Protein AF-A0A5C7JZ76-F1 (afdb_monomer_lite)

Radius of gyration: 12.63 Å; chains: 1; bounding box: 36×24×31 Å

Sequence (87 aa):
MTNAQITIGGKEVEIVYATAMTSGYGHKKVTVELMYDGNRKSFYATTNCMPAYDAANDLEGQEKYVAFYDLIDSKIEDEVAEWLEAL

pLDDT: mean 90.81, std 7.42, range [46.88, 96.62]

Structure (mmCIF, N/CA/C/O backbone):
data_AF-A0A5C7JZ76-F1
#
_entry.id   AF-A0A5C7JZ76-F1
#
loop_
_atom_site.group_PDB
_atom_site.id
_atom_site.type_symbol
_atom_site.label_atom_id
_atom_site.label_alt_id
_atom_site.label_comp_id
_atom_site.label_asym_id
_atom_site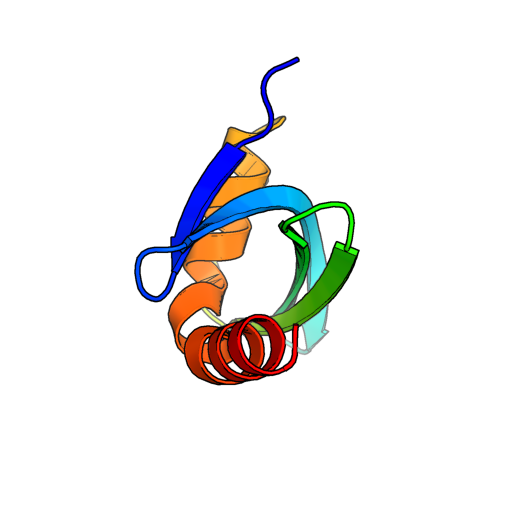.label_entity_id
_atom_site.label_seq_id
_atom_site.pdbx_PDB_ins_code
_atom_site.Cartn_x
_atom_site.Cartn_y
_atom_site.Cartn_z
_atom_site.occupancy
_atom_site.B_iso_or_equiv
_atom_site.auth_seq_id
_atom_site.auth_comp_id
_atom_site.auth_asym_id
_atom_site.auth_atom_id
_atom_site.pdbx_PDB_model_num
ATOM 1 N N . MET A 1 1 ? -12.486 14.547 -7.332 1.00 46.88 1 MET A N 1
ATOM 2 C CA . MET A 1 1 ? -11.354 13.625 -7.550 1.00 46.88 1 MET A CA 1
ATOM 3 C C . MET A 1 1 ? -11.722 12.362 -6.802 1.00 46.88 1 MET A C 1
ATOM 5 O O . MET A 1 1 ? -11.919 12.453 -5.601 1.00 46.88 1 MET A O 1
ATOM 9 N N . THR A 1 2 ? -12.000 11.272 -7.513 1.00 55.91 2 THR A N 1
ATOM 10 C CA . THR A 1 2 ? -12.572 10.038 -6.945 1.00 55.91 2 THR A CA 1
ATOM 11 C C . THR A 1 2 ? -11.425 9.109 -6.612 1.00 55.91 2 THR A C 1
ATOM 13 O O . THR A 1 2 ? -10.824 8.615 -7.547 1.00 55.91 2 THR A O 1
ATOM 16 N N . ASN A 1 3 ? -11.032 8.955 -5.352 1.00 73.44 3 ASN A N 1
ATOM 17 C CA . ASN A 1 3 ? -9.884 8.120 -4.978 1.00 73.44 3 ASN A CA 1
ATOM 18 C C . ASN A 1 3 ? -10.080 6.656 -5.417 1.00 73.44 3 ASN A C 1
ATOM 20 O O . ASN A 1 3 ? -11.208 6.218 -5.645 1.00 73.44 3 ASN A O 1
ATOM 24 N N . ALA A 1 4 ? -8.982 5.912 -5.583 1.00 83.50 4 ALA A N 1
ATOM 25 C CA . ALA A 1 4 ? -9.067 4.521 -6.017 1.00 83.50 4 ALA A CA 1
ATOM 26 C C . ALA A 1 4 ? -9.640 3.655 -4.887 1.00 83.50 4 ALA A C 1
ATOM 28 O O . ALA A 1 4 ? -9.172 3.745 -3.756 1.00 83.50 4 ALA A O 1
ATOM 29 N N . GLN A 1 5 ? -10.642 2.830 -5.184 1.00 87.38 5 GLN A N 1
ATOM 30 C CA . GLN A 1 5 ? -11.306 1.965 -4.208 1.00 87.38 5 GLN A CA 1
ATOM 31 C C . GLN A 1 5 ? -10.966 0.500 -4.479 1.00 87.38 5 GLN A C 1
ATOM 33 O O . GLN A 1 5 ? -10.929 0.066 -5.629 1.00 87.38 5 GLN A O 1
ATOM 38 N N . ILE A 1 6 ? -10.734 -0.252 -3.411 1.00 88.62 6 ILE A N 1
ATOM 39 C CA . ILE A 1 6 ? -10.459 -1.689 -3.418 1.00 88.62 6 ILE A CA 1
ATOM 40 C C . ILE A 1 6 ? -11.365 -2.385 -2.402 1.00 88.62 6 ILE A C 1
ATOM 42 O O . ILE A 1 6 ? -11.857 -1.763 -1.461 1.00 88.62 6 ILE A O 1
ATOM 46 N N . THR A 1 7 ? -11.596 -3.684 -2.578 1.00 88.75 7 THR A N 1
ATOM 47 C CA . THR A 1 7 ? -12.405 -4.482 -1.650 1.00 88.75 7 THR A CA 1
ATOM 48 C C . THR A 1 7 ? -11.515 -5.458 -0.896 1.00 88.75 7 THR A C 1
ATOM 50 O O . THR A 1 7 ? -10.899 -6.320 -1.513 1.00 88.75 7 THR A O 1
ATOM 53 N N . ILE A 1 8 ? -11.483 -5.356 0.434 1.00 84.56 8 ILE A N 1
ATOM 54 C CA . ILE A 1 8 ? -10.718 -6.255 1.312 1.00 84.56 8 ILE A CA 1
ATOM 55 C C . ILE A 1 8 ? -11.680 -6.837 2.342 1.00 84.56 8 ILE A C 1
ATOM 57 O O . ILE A 1 8 ? -12.355 -6.092 3.049 1.00 84.56 8 ILE A O 1
ATOM 61 N N . GLY A 1 9 ? -11.804 -8.166 2.404 1.00 81.12 9 GLY A N 1
ATOM 62 C CA . GLY A 1 9 ? -12.714 -8.826 3.352 1.00 81.12 9 GLY A CA 1
ATOM 63 C C . GLY A 1 9 ? -14.181 -8.374 3.236 1.00 81.12 9 GLY A C 1
ATOM 64 O O . GLY A 1 9 ? -14.901 -8.348 4.230 1.00 81.12 9 GLY A O 1
ATOM 65 N N . GLY A 1 10 ? -14.618 -7.954 2.041 1.00 83.69 10 GLY A N 1
ATOM 66 C CA . GLY A 1 10 ? -15.963 -7.411 1.798 1.00 83.69 10 GLY A CA 1
ATOM 67 C C . GLY A 1 10 ? -16.171 -5.952 2.230 1.00 83.69 10 GLY A C 1
ATOM 68 O O . GLY A 1 10 ? -17.290 -5.456 2.127 1.00 83.69 10 GLY A O 1
ATOM 69 N N . LYS A 1 11 ? -15.122 -5.261 2.691 1.00 88.75 11 LYS A N 1
ATOM 70 C CA . LYS A 1 11 ? -15.132 -3.834 3.043 1.00 88.75 11 LYS A CA 1
ATOM 71 C C . LYS A 1 11 ? -14.528 -3.005 1.908 1.00 88.75 11 LYS A C 1
ATOM 73 O O . LYS A 1 11 ? -13.493 -3.376 1.354 1.00 88.75 11 LYS A O 1
ATOM 78 N N . GLU A 1 12 ? -15.168 -1.889 1.570 1.00 91.38 12 GLU A N 1
ATOM 79 C CA . GLU A 1 12 ? -14.660 -0.933 0.580 1.00 91.38 12 GLU A CA 1
ATOM 80 C C . GLU A 1 12 ? -13.634 -0.007 1.233 1.00 91.38 12 GLU A C 1
ATOM 82 O O . GLU A 1 12 ? -13.959 0.757 2.140 1.00 91.38 12 GLU A O 1
ATOM 87 N N . VAL A 1 13 ? -12.388 -0.089 0.775 1.00 92.62 13 VAL A N 1
ATOM 88 C CA . VAL A 1 13 ? -11.250 0.665 1.302 1.00 92.62 13 VAL A CA 1
ATOM 89 C C . VAL A 1 13 ? -10.699 1.562 0.206 1.00 92.62 13 VAL A C 1
ATOM 91 O O . VAL A 1 13 ? -10.618 1.178 -0.958 1.00 92.62 13 VAL A O 1
ATOM 94 N N . GLU A 1 14 ? -10.304 2.771 0.575 1.00 93.94 14 GLU A N 1
ATOM 95 C CA . GLU A 1 14 ? -9.823 3.776 -0.360 1.00 93.94 14 GLU A CA 1
ATOM 96 C C . GLU A 1 14 ? -8.294 3.890 -0.324 1.00 93.94 14 GLU A C 1
ATOM 98 O O . GLU A 1 14 ? -7.706 4.129 0.730 1.00 93.94 14 GLU A O 1
ATOM 103 N N . ILE A 1 15 ? -7.639 3.767 -1.479 1.00 94.56 15 ILE A N 1
ATOM 104 C CA . ILE A 1 15 ? -6.219 4.075 -1.653 1.00 94.56 15 ILE A CA 1
ATOM 105 C C . ILE A 1 15 ? -6.090 5.577 -1.890 1.00 94.56 15 ILE A C 1
ATOM 107 O O . ILE A 1 15 ? -6.364 6.103 -2.973 1.00 94.56 15 ILE A O 1
ATOM 111 N N . VAL A 1 16 ? -5.635 6.274 -0.858 1.00 94.25 16 VAL A N 1
ATOM 112 C CA . VAL A 1 16 ? -5.480 7.733 -0.881 1.00 94.25 16 VAL A CA 1
ATOM 113 C C . VAL A 1 16 ? -4.090 8.163 -1.329 1.00 94.25 16 VAL A C 1
ATOM 115 O O . VAL A 1 16 ? -3.910 9.289 -1.788 1.00 94.25 16 VAL A O 1
ATOM 118 N N . TYR A 1 17 ? -3.098 7.283 -1.191 1.00 93.38 17 TYR A N 1
ATOM 119 C CA . TYR A 1 17 ? -1.731 7.541 -1.626 1.00 93.38 17 TYR A CA 1
ATOM 120 C C . TYR A 1 17 ?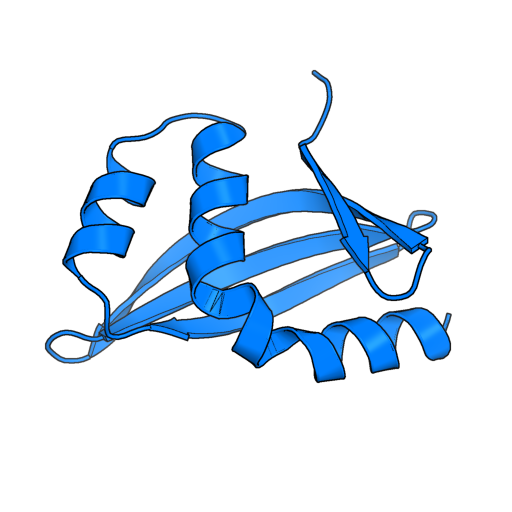 -0.945 6.239 -1.772 1.00 93.38 17 TYR A C 1
ATOM 122 O O . TYR A 1 17 ? -1.123 5.312 -0.984 1.00 93.38 17 TYR A O 1
ATOM 130 N N . ALA A 1 18 ? -0.016 6.191 -2.724 1.00 94.44 18 ALA A N 1
ATOM 131 C CA . ALA A 1 18 ? 1.018 5.168 -2.750 1.00 94.44 18 ALA A CA 1
ATOM 132 C C . ALA A 1 18 ? 2.330 5.712 -3.312 1.00 94.44 18 ALA A C 1
ATOM 134 O O . ALA A 1 18 ? 2.355 6.578 -4.190 1.00 94.44 18 ALA A O 1
ATOM 135 N N . THR A 1 19 ? 3.436 5.170 -2.819 1.00 94.44 19 THR A N 1
ATOM 136 C CA . THR A 1 19 ? 4.783 5.516 -3.266 1.00 94.44 19 THR A CA 1
ATOM 137 C C . THR A 1 19 ? 5.716 4.331 -3.128 1.00 94.44 19 THR A C 1
ATOM 139 O O . THR A 1 19 ? 5.468 3.409 -2.354 1.00 94.44 19 THR A O 1
ATOM 142 N N . ALA A 1 20 ? 6.831 4.371 -3.842 1.00 93.25 20 ALA A N 1
ATOM 143 C CA . ALA A 1 20 ? 7.851 3.349 -3.758 1.00 93.25 20 ALA A CA 1
ATOM 144 C C . ALA A 1 20 ? 9.243 3.978 -3.697 1.00 93.25 20 ALA A C 1
ATOM 146 O O . ALA A 1 20 ? 9.602 4.837 -4.502 1.00 93.25 20 ALA A O 1
ATOM 147 N N . MET A 1 21 ? 10.044 3.524 -2.737 1.00 91.50 21 MET A N 1
ATOM 148 C CA . MET A 1 21 ? 11.410 3.979 -2.502 1.00 91.50 21 MET A CA 1
ATOM 149 C C . MET A 1 21 ? 12.391 2.818 -2.653 1.00 91.50 21 MET A C 1
ATOM 151 O O . MET A 1 21 ? 12.071 1.662 -2.384 1.00 91.50 21 MET A O 1
ATOM 155 N N . THR A 1 22 ? 13.620 3.109 -3.071 1.00 89.25 22 THR A N 1
ATOM 156 C CA . THR A 1 22 ? 14.682 2.095 -3.118 1.00 89.25 22 THR A CA 1
ATOM 157 C C . THR A 1 22 ? 15.034 1.634 -1.702 1.00 89.25 22 THR A C 1
ATOM 159 O O . THR A 1 22 ? 15.317 2.461 -0.842 1.00 89.25 22 THR A O 1
ATOM 162 N N . SER A 1 23 ? 15.027 0.317 -1.468 1.00 86.25 23 SER A N 1
ATOM 163 C CA . SER A 1 23 ? 15.289 -0.295 -0.153 1.00 86.25 23 SER A CA 1
ATOM 164 C C . SER A 1 23 ? 16.467 -1.281 -0.161 1.00 86.25 23 SER A C 1
ATOM 166 O O . SER A 1 23 ? 16.749 -1.905 0.858 1.00 86.25 23 SER A O 1
ATOM 168 N N . GLY A 1 24 ? 17.142 -1.443 -1.301 1.00 78.44 24 GLY A N 1
ATOM 169 C CA . GLY A 1 24 ? 18.276 -2.349 -1.491 1.00 78.44 24 GLY A CA 1
ATOM 170 C C . GLY A 1 24 ? 18.534 -2.616 -2.975 1.00 78.44 24 GLY A C 1
ATOM 171 O O . GLY A 1 24 ? 17.781 -2.151 -3.833 1.00 78.44 24 GLY A O 1
ATOM 172 N N . TYR A 1 25 ? 19.594 -3.363 -3.294 1.00 80.81 25 TYR A N 1
ATOM 173 C CA . TYR A 1 25 ? 19.934 -3.699 -4.680 1.00 80.81 25 TYR A CA 1
ATOM 174 C C . TYR A 1 25 ? 18.833 -4.575 -5.299 1.00 80.81 25 TYR A C 1
ATOM 176 O O . TYR A 1 25 ? 18.649 -5.713 -4.886 1.00 80.81 25 TYR A O 1
ATOM 184 N N . GLY A 1 26 ? 18.061 -4.028 -6.243 1.00 81.56 26 GLY A N 1
ATOM 185 C CA . GLY A 1 26 ? 16.916 -4.723 -6.849 1.00 81.56 26 GLY A CA 1
ATOM 186 C C . GLY A 1 26 ? 15.661 -4.814 -5.967 1.00 81.56 26 GLY A C 1
ATOM 187 O O . GLY A 1 26 ? 14.728 -5.526 -6.323 1.00 81.56 26 GLY A O 1
ATOM 188 N N . HIS A 1 27 ? 15.612 -4.095 -4.839 1.00 88.88 27 HIS A N 1
ATOM 189 C CA . HIS A 1 27 ? 14.461 -4.091 -3.933 1.00 88.88 27 HIS A CA 1
ATOM 190 C C . HIS A 1 27 ? 13.855 -2.694 -3.790 1.00 88.88 27 HIS A C 1
ATOM 192 O O . HIS A 1 27 ? 14.550 -1.700 -3.548 1.00 88.88 27 HIS A O 1
ATOM 198 N N . LYS A 1 28 ? 12.527 -2.630 -3.874 1.00 92.25 28 LYS A N 1
ATOM 199 C CA . LYS A 1 28 ? 11.728 -1.419 -3.688 1.00 92.25 28 LYS A CA 1
ATOM 200 C C . LYS A 1 28 ? 10.815 -1.614 -2.488 1.00 92.25 28 LYS A C 1
ATOM 202 O O . LYS A 1 28 ? 10.102 -2.607 -2.413 1.00 92.25 28 LYS A O 1
ATOM 207 N N . LYS A 1 29 ? 10.850 -0.687 -1.538 1.00 95.06 29 LYS A N 1
ATOM 208 C CA . LYS A 1 29 ? 9.845 -0.592 -0.482 1.00 95.06 29 LYS A CA 1
ATOM 209 C C . LYS A 1 29 ? 8.677 0.201 -1.039 1.00 95.06 29 LYS A C 1
ATOM 211 O O . LYS A 1 29 ? 8.854 1.372 -1.362 1.00 95.06 29 LYS A O 1
ATOM 216 N N . VAL A 1 30 ? 7.524 -0.436 -1.149 1.00 95.88 30 VAL A N 1
ATOM 217 C CA . VAL A 1 30 ? 6.276 0.217 -1.523 1.00 95.88 30 VAL A CA 1
ATOM 218 C C . VAL A 1 30 ? 5.516 0.530 -0.245 1.00 95.88 30 VAL A C 1
ATOM 220 O O . VAL A 1 30 ? 5.409 -0.321 0.637 1.00 95.88 30 VAL A O 1
ATOM 223 N N . THR A 1 31 ? 5.033 1.759 -0.141 1.00 96.62 31 THR A N 1
ATOM 224 C CA . THR A 1 31 ? 4.192 2.242 0.947 1.00 96.62 31 THR A CA 1
ATOM 225 C C . THR A 1 31 ? 2.865 2.668 0.346 1.00 96.62 31 THR A C 1
ATOM 227 O O . THR A 1 31 ? 2.844 3.484 -0.576 1.00 96.62 31 THR A O 1
ATOM 230 N N . VAL A 1 32 ? 1.772 2.142 0.881 1.00 95.62 32 VAL A N 1
ATOM 231 C CA . VAL A 1 32 ? 0.404 2.507 0.510 1.00 95.62 32 VAL A CA 1
ATOM 232 C C . VAL A 1 32 ? -0.301 3.072 1.726 1.00 95.62 32 VAL A C 1
ATOM 234 O O . VAL A 1 32 ? -0.074 2.639 2.853 1.00 95.62 32 VAL A O 1
ATOM 237 N N . GLU A 1 33 ? -1.156 4.052 1.505 1.00 96.00 33 GLU A N 1
ATOM 238 C CA . GLU A 1 33 ? -1.984 4.630 2.542 1.00 96.00 33 GLU A CA 1
ATOM 239 C C . GLU A 1 33 ? -3.443 4.375 2.200 1.00 96.00 33 GLU A C 1
ATOM 241 O O . GLU A 1 33 ? -3.918 4.750 1.124 1.00 96.00 33 GLU A O 1
ATOM 246 N N . LEU A 1 34 ? -4.119 3.706 3.129 1.00 95.00 34 LEU A N 1
ATOM 247 C CA . LEU A 1 34 ? -5.499 3.276 3.009 1.00 95.00 34 LEU A CA 1
ATOM 248 C C . LEU A 1 34 ? -6.381 4.097 3.948 1.00 95.00 34 LEU A C 1
ATOM 250 O O . LEU A 1 34 ? -5.957 4.470 5.046 1.00 95.00 34 LEU A O 1
ATOM 254 N N . MET A 1 35 ? -7.607 4.370 3.517 1.00 94.69 35 MET A N 1
ATOM 255 C CA . MET A 1 35 ? -8.640 5.027 4.306 1.00 94.69 35 MET A CA 1
ATOM 256 C C . MET A 1 35 ? -9.898 4.156 4.357 1.00 94.69 35 MET A C 1
ATOM 258 O O . MET A 1 35 ? -10.379 3.685 3.329 1.00 94.69 35 MET A O 1
ATOM 262 N N . TYR A 1 36 ? -10.429 3.958 5.561 1.00 94.06 36 TYR A N 1
ATOM 263 C CA . TYR A 1 36 ? -11.678 3.246 5.816 1.00 94.06 36 TYR A CA 1
ATOM 264 C C . TYR A 1 36 ? -12.427 3.928 6.962 1.00 94.06 36 TYR A C 1
ATOM 266 O O . TYR A 1 36 ? -11.844 4.172 8.015 1.00 94.06 36 TYR A O 1
ATOM 274 N N . ASP A 1 37 ? -13.699 4.270 6.752 1.00 90.94 37 ASP A N 1
ATOM 275 C CA . ASP A 1 37 ? -14.562 4.922 7.754 1.00 90.94 37 ASP A CA 1
ATOM 276 C C . ASP A 1 37 ? -13.905 6.138 8.451 1.00 90.94 37 ASP A C 1
ATOM 278 O O . ASP A 1 37 ? -13.907 6.287 9.669 1.00 90.94 37 ASP A O 1
ATOM 282 N N . GLY A 1 38 ? -13.223 6.989 7.675 1.00 90.69 38 GLY A N 1
ATOM 283 C CA . GLY A 1 38 ? -12.494 8.157 8.193 1.00 90.69 38 GLY A CA 1
ATOM 284 C C . GLY A 1 38 ? -11.177 7.848 8.923 1.00 90.69 38 GLY A C 1
ATOM 285 O O . GLY A 1 38 ? -10.438 8.773 9.263 1.00 90.69 38 GLY A O 1
ATOM 286 N N . ASN A 1 39 ? -10.835 6.573 9.113 1.00 93.88 39 ASN A N 1
ATOM 287 C CA . ASN A 1 39 ? -9.561 6.128 9.668 1.00 93.88 39 ASN A CA 1
ATOM 288 C C . ASN A 1 39 ? -8.543 5.918 8.550 1.00 93.88 39 ASN A C 1
ATOM 290 O O . ASN A 1 39 ? -8.808 5.217 7.577 1.00 93.88 39 ASN A O 1
ATOM 294 N N . ARG A 1 40 ? -7.353 6.504 8.703 1.00 94.56 40 ARG A N 1
ATOM 295 C CA . ARG A 1 40 ? -6.263 6.425 7.723 1.00 94.56 40 ARG A CA 1
ATOM 296 C C . ARG A 1 40 ? -5.082 5.668 8.318 1.00 94.56 40 ARG A C 1
ATOM 298 O O . ARG A 1 40 ? -4.628 6.010 9.410 1.00 94.56 40 ARG A O 1
ATOM 305 N N . LYS A 1 41 ? -4.566 4.666 7.605 1.00 95.62 41 LYS A N 1
ATOM 306 C CA . LYS A 1 41 ? -3.398 3.884 8.031 1.00 95.62 41 LYS A CA 1
ATOM 307 C C . LYS A 1 41 ? -2.466 3.611 6.853 1.00 95.62 41 LYS A C 1
ATOM 309 O O . LYS A 1 41 ? -2.906 3.376 5.731 1.00 95.62 41 LYS A O 1
ATOM 314 N N . SER A 1 42 ? -1.163 3.677 7.116 1.00 96.44 42 SER A N 1
ATOM 315 C CA . SER A 1 42 ? -0.122 3.357 6.137 1.00 96.44 42 SER A CA 1
ATOM 316 C C . SER A 1 42 ? 0.370 1.927 6.319 1.00 96.44 42 SER A C 1
ATOM 318 O O . SER A 1 42 ? 0.678 1.523 7.439 1.00 96.44 42 SER A O 1
ATOM 320 N N . PHE A 1 43 ? 0.516 1.220 5.207 1.00 96.44 43 PHE A N 1
ATOM 321 C CA . PHE A 1 43 ? 1.044 -0.133 5.107 1.00 96.44 43 PHE A CA 1
ATOM 322 C C . PHE A 1 43 ? 2.253 -0.121 4.181 1.00 96.44 43 PHE A C 1
ATOM 324 O O . PHE A 1 43 ? 2.368 0.731 3.295 1.00 96.44 43 PHE A O 1
ATOM 331 N N . TYR A 1 44 ? 3.183 -1.047 4.374 1.00 96.44 44 TYR A N 1
ATOM 332 C CA . TYR A 1 44 ? 4.333 -1.150 3.489 1.00 96.44 44 TYR A CA 1
ATOM 333 C C . TYR A 1 44 ? 4.813 -2.584 3.350 1.00 96.44 44 TYR A C 1
ATOM 335 O O . TYR A 1 44 ? 4.801 -3.354 4.303 1.00 96.44 44 TYR A O 1
ATOM 343 N N . ALA A 1 45 ? 5.351 -2.904 2.179 1.00 95.88 45 ALA A N 1
ATOM 344 C CA . ALA A 1 45 ? 6.117 -4.124 1.982 1.00 95.88 45 ALA A CA 1
ATOM 345 C C . ALA A 1 45 ? 7.231 -3.905 0.958 1.00 95.88 45 ALA A C 1
ATOM 347 O O . ALA A 1 45 ? 7.301 -2.884 0.269 1.00 95.88 45 ALA A O 1
ATOM 348 N N . THR A 1 46 ? 8.151 -4.859 0.870 1.00 94.38 46 THR A N 1
ATOM 349 C CA . THR A 1 46 ? 9.231 -4.829 -0.118 1.00 94.38 46 THR A CA 1
ATOM 350 C C . THR A 1 46 ? 8.880 -5.703 -1.314 1.00 94.38 46 THR A C 1
ATOM 352 O O . THR A 1 46 ? 8.464 -6.849 -1.163 1.00 94.38 46 THR A O 1
ATOM 355 N N . THR A 1 47 ? 9.078 -5.190 -2.523 1.00 92.12 47 THR A N 1
ATOM 356 C CA . THR A 1 47 ? 8.990 -5.944 -3.776 1.00 92.12 47 THR A CA 1
ATOM 357 C C . THR A 1 47 ? 10.352 -5.993 -4.459 1.00 92.12 47 THR A C 1
ATOM 359 O O . THR A 1 47 ? 11.154 -5.062 -4.370 1.00 92.12 47 THR A O 1
ATOM 362 N N . ASN A 1 48 ? 10.629 -7.106 -5.126 1.00 91.75 48 ASN A N 1
ATOM 363 C CA . ASN A 1 48 ? 11.773 -7.304 -6.013 1.00 91.75 48 ASN A CA 1
ATOM 364 C C . ASN A 1 48 ? 11.341 -7.424 -7.485 1.00 91.75 48 ASN A C 1
ATOM 366 O O . ASN A 1 48 ? 12.175 -7.670 -8.354 1.00 91.75 48 ASN A O 1
ATOM 370 N N . CYS A 1 49 ? 10.050 -7.240 -7.783 1.00 90.62 49 CYS A N 1
ATOM 371 C CA . CYS A 1 49 ? 9.532 -7.282 -9.144 1.00 90.62 49 CYS A CA 1
ATOM 372 C C . CYS A 1 49 ? 9.787 -5.938 -9.845 1.00 90.62 49 CYS A C 1
ATOM 374 O O . CYS A 1 49 ? 8.913 -5.076 -9.907 1.00 90.62 49 CYS A O 1
ATOM 376 N N . MET A 1 50 ? 11.015 -5.737 -10.335 1.00 89.38 50 MET A N 1
ATOM 377 C CA . MET A 1 50 ? 11.402 -4.489 -11.010 1.00 89.38 50 MET A CA 1
ATOM 378 C C . MET A 1 50 ? 10.576 -4.190 -12.271 1.00 89.38 50 MET A C 1
ATOM 380 O O . MET A 1 50 ? 10.146 -3.051 -12.387 1.00 89.38 50 MET A O 1
ATOM 384 N N . PRO A 1 51 ? 10.231 -5.162 -13.145 1.00 92.31 51 PRO A N 1
ATOM 385 C CA . PRO A 1 51 ? 9.400 -4.873 -14.318 1.00 92.31 51 PRO A CA 1
ATOM 386 C C . PRO A 1 51 ? 8.021 -4.306 -13.960 1.00 92.31 51 PRO A C 1
ATOM 388 O O . PRO A 1 51 ? 7.549 -3.371 -14.598 1.00 92.31 51 PRO A O 1
ATOM 391 N N . ALA A 1 52 ? 7.386 -4.849 -12.919 1.00 91.06 52 ALA A N 1
ATOM 392 C CA . ALA A 1 52 ? 6.087 -4.367 -12.463 1.00 91.06 52 ALA A CA 1
ATOM 393 C C . ALA A 1 52 ? 6.207 -3.026 -11.717 1.00 91.06 52 ALA A C 1
ATOM 395 O O . ALA A 1 52 ? 5.333 -2.176 -11.849 1.00 91.06 52 ALA A O 1
ATOM 396 N N . TYR A 1 53 ? 7.315 -2.791 -11.004 1.00 92.62 53 TYR A N 1
ATOM 397 C CA . TYR A 1 53 ? 7.636 -1.469 -10.461 1.00 92.62 53 TYR A CA 1
ATOM 398 C C . TYR A 1 53 ? 7.831 -0.420 -11.559 1.00 92.62 53 TYR A C 1
ATOM 400 O O . TYR A 1 53 ? 7.287 0.671 -11.432 1.00 92.62 53 TYR A O 1
ATOM 408 N N . ASP A 1 54 ? 8.591 -0.723 -12.613 1.00 93.00 54 ASP A N 1
ATOM 409 C CA . ASP A 1 54 ? 8.840 0.215 -13.709 1.00 93.00 54 ASP A CA 1
ATOM 410 C C . ASP A 1 54 ? 7.531 0.547 -14.436 1.00 93.00 54 ASP A C 1
ATOM 412 O O . ASP A 1 54 ? 7.244 1.721 -14.655 1.00 93.00 54 ASP A O 1
ATOM 416 N N . ALA A 1 55 ? 6.688 -0.461 -14.695 1.00 93.69 55 ALA A N 1
ATOM 417 C CA . ALA A 1 55 ? 5.350 -0.260 -15.250 1.00 93.69 55 ALA A CA 1
ATOM 418 C C . ALA A 1 55 ? 4.469 0.613 -14.341 1.00 93.69 55 ALA A C 1
ATOM 420 O O . ALA A 1 55 ? 3.875 1.577 -14.811 1.00 93.69 55 ALA A O 1
ATOM 421 N N . ALA A 1 56 ? 4.424 0.330 -13.034 1.00 93.75 56 ALA A N 1
ATOM 422 C CA . ALA A 1 56 ? 3.685 1.148 -12.074 1.00 93.75 56 ALA A CA 1
ATOM 423 C C . ALA A 1 56 ? 4.234 2.579 -11.996 1.00 93.75 56 ALA A C 1
ATOM 425 O O . ALA A 1 56 ? 3.483 3.533 -11.818 1.00 93.75 56 ALA A O 1
ATOM 426 N N . ASN A 1 57 ? 5.551 2.751 -12.120 1.00 92.00 57 ASN A N 1
ATOM 427 C CA . ASN A 1 57 ? 6.189 4.050 -12.000 1.00 92.00 57 ASN A CA 1
ATOM 428 C C . ASN A 1 57 ? 5.966 4.952 -13.224 1.00 92.00 57 ASN A C 1
ATOM 430 O O . ASN A 1 57 ? 5.992 6.171 -13.048 1.00 92.00 57 ASN A O 1
ATOM 434 N N . ASP A 1 58 ? 5.729 4.371 -14.402 1.00 94.62 58 ASP A N 1
ATOM 435 C CA . ASP A 1 58 ? 5.371 5.086 -15.637 1.00 94.62 58 ASP A CA 1
ATOM 436 C C . ASP A 1 58 ? 3.936 5.645 -15.598 1.00 94.62 58 ASP A C 1
ATOM 438 O O . ASP A 1 58 ? 3.622 6.619 -16.275 1.00 94.62 58 ASP A O 1
ATOM 442 N N . LEU A 1 59 ? 3.074 5.078 -14.745 1.00 94.38 59 LEU A N 1
ATOM 443 C CA . LEU A 1 59 ? 1.721 5.579 -14.515 1.00 94.38 59 LEU A CA 1
ATOM 444 C C . LEU A 1 59 ? 1.717 6.868 -13.680 1.00 94.38 59 LEU A C 1
ATOM 446 O O . LEU A 1 59 ? 2.624 7.150 -12.883 1.00 94.38 59 LEU A O 1
ATOM 450 N N . GLU A 1 60 ? 0.615 7.609 -13.793 1.00 90.31 60 GLU A N 1
ATOM 451 C CA . GLU A 1 60 ? 0.350 8.839 -13.049 1.00 90.31 60 GLU A CA 1
ATOM 452 C C . GLU A 1 60 ? -0.967 8.761 -12.261 1.00 90.31 60 GLU A C 1
ATOM 454 O O . GLU A 1 60 ? -1.832 7.919 -12.503 1.00 90.31 60 GLU A O 1
ATOM 459 N N . GLY A 1 61 ? -1.114 9.647 -11.273 1.00 89.19 61 GLY A N 1
ATOM 460 C CA . GLY A 1 61 ? -2.346 9.770 -10.495 1.00 89.19 61 GLY A CA 1
ATOM 461 C C . GLY A 1 61 ? -2.753 8.482 -9.773 1.00 89.19 61 GLY A C 1
ATOM 462 O O . GLY A 1 61 ? -1.951 7.848 -9.093 1.00 89.19 61 GLY A O 1
ATOM 463 N N . GLN A 1 62 ? -4.030 8.123 -9.881 1.00 89.06 62 GLN A N 1
ATOM 464 C CA . GLN A 1 62 ? -4.626 7.003 -9.145 1.00 89.06 62 GLN A CA 1
ATOM 465 C C . GLN A 1 62 ? -4.265 5.641 -9.721 1.00 89.06 62 GLN A C 1
ATOM 467 O O . GLN A 1 62 ? -4.127 4.686 -8.962 1.00 89.06 62 GLN A O 1
ATOM 472 N N . GLU A 1 63 ? -4.053 5.558 -11.033 1.00 91.19 63 GLU A N 1
ATOM 473 C CA . GLU A 1 63 ? -3.612 4.328 -11.695 1.00 91.19 63 GLU A CA 1
ATOM 474 C C . GLU A 1 63 ? -2.252 3.887 -11.144 1.00 91.19 63 GLU A C 1
ATOM 476 O O . GLU A 1 63 ? -2.054 2.715 -10.829 1.00 91.19 63 GLU A O 1
ATOM 481 N N . LYS A 1 64 ? -1.356 4.852 -10.890 1.00 93.88 64 LYS A N 1
ATOM 482 C CA . LYS A 1 64 ? -0.094 4.615 -10.179 1.00 93.88 64 LYS A CA 1
ATOM 483 C C . LYS A 1 64 ? -0.310 4.044 -8.779 1.00 93.88 64 LYS A C 1
ATOM 485 O O . LYS A 1 64 ? 0.444 3.176 -8.343 1.00 93.88 64 LYS A O 1
ATOM 490 N N . TYR A 1 65 ? -1.311 4.539 -8.052 1.00 94.75 65 TYR A N 1
ATOM 491 C CA . TYR A 1 65 ? -1.562 4.098 -6.681 1.00 94.75 65 TYR A CA 1
ATOM 492 C C . TYR A 1 65 ? -2.085 2.671 -6.611 1.00 94.75 65 TYR A C 1
ATOM 494 O O . TYR A 1 65 ? -1.598 1.895 -5.791 1.00 94.75 65 TYR A O 1
ATOM 502 N N . VAL A 1 66 ? -3.007 2.320 -7.507 1.00 93.38 66 VAL A N 1
ATOM 503 C CA . VAL A 1 66 ? -3.494 0.945 -7.655 1.00 93.38 66 VAL A CA 1
ATOM 504 C C . VAL A 1 66 ? -2.342 0.022 -8.044 1.00 93.38 66 VAL A C 1
ATOM 506 O O . VAL A 1 66 ? -2.105 -0.967 -7.363 1.00 93.38 66 VAL A O 1
ATOM 509 N N . ALA A 1 67 ? -1.536 0.398 -9.041 1.00 94.50 67 ALA A N 1
ATOM 510 C CA . ALA A 1 67 ? -0.410 -0.425 -9.479 1.00 94.50 67 ALA A CA 1
ATOM 511 C C . ALA A 1 67 ? 0.652 -0.642 -8.383 1.00 94.50 67 ALA A C 1
ATOM 513 O O . ALA A 1 67 ? 1.258 -1.709 -8.303 1.00 94.50 67 ALA A O 1
ATOM 514 N N . PHE A 1 68 ? 0.884 0.345 -7.511 1.00 94.88 68 PHE A N 1
ATOM 515 C CA . PHE A 1 68 ? 1.731 0.149 -6.333 1.00 94.88 68 PHE A CA 1
ATOM 516 C C . PHE A 1 68 ? 1.082 -0.737 -5.271 1.00 94.88 68 PHE A C 1
ATOM 518 O O . PHE A 1 68 ? 1.788 -1.526 -4.648 1.00 94.88 68 PHE A O 1
ATOM 525 N N . TYR A 1 69 ? -0.230 -0.642 -5.069 1.00 94.44 69 TYR A N 1
ATOM 526 C CA . TYR A 1 69 ? -0.945 -1.543 -4.174 1.00 94.44 69 TYR A CA 1
ATOM 527 C C . TYR A 1 69 ? -0.860 -3.000 -4.647 1.00 94.44 69 TYR A C 1
ATOM 529 O O . TYR A 1 69 ? -0.412 -3.837 -3.871 1.00 94.44 69 TYR A O 1
ATOM 537 N N . ASP A 1 70 ? -1.129 -3.284 -5.924 1.00 93.94 70 ASP A N 1
ATOM 538 C CA . ASP A 1 70 ? -1.006 -4.621 -6.537 1.00 93.94 70 ASP A CA 1
ATOM 539 C C . ASP A 1 70 ? 0.391 -5.256 -6.379 1.00 93.94 70 ASP A C 1
ATOM 541 O O . ASP A 1 70 ? 0.558 -6.470 -6.425 1.00 93.94 70 ASP A O 1
ATOM 545 N N . LEU A 1 71 ? 1.443 -4.453 -6.190 1.00 94.38 71 LEU A N 1
ATOM 546 C CA . LEU A 1 71 ? 2.795 -4.980 -5.968 1.00 94.38 71 LEU A CA 1
ATOM 547 C C . LEU A 1 71 ? 2.996 -5.584 -4.575 1.00 94.38 71 LEU A C 1
ATOM 549 O O . LEU A 1 71 ? 3.985 -6.299 -4.358 1.00 94.38 71 LEU A O 1
ATOM 553 N N . ILE A 1 72 ? 2.140 -5.225 -3.620 1.00 94.56 72 ILE A N 1
ATOM 554 C CA . ILE A 1 72 ? 2.286 -5.587 -2.211 1.00 94.56 72 ILE A CA 1
ATOM 555 C C . ILE A 1 72 ? 1.009 -6.101 -1.556 1.00 94.56 72 ILE A C 1
ATOM 557 O O . ILE A 1 72 ? 1.100 -6.487 -0.396 1.00 94.56 72 ILE A O 1
ATOM 561 N N . ASP A 1 73 ? -0.127 -6.120 -2.252 1.00 93.56 73 ASP A N 1
ATOM 562 C CA . ASP A 1 73 ? -1.447 -6.507 -1.740 1.00 93.56 73 ASP A CA 1
ATOM 563 C C . ASP A 1 73 ? -1.374 -7.813 -0.936 1.00 93.56 73 ASP A C 1
ATOM 565 O O . ASP A 1 73 ? -1.619 -7.815 0.265 1.00 93.56 73 ASP A O 1
ATOM 569 N N . SER A 1 74 ? -0.837 -8.870 -1.542 1.00 93.25 74 SER A N 1
ATOM 570 C CA . SER A 1 74 ? -0.652 -10.200 -0.957 1.00 93.25 74 SER A CA 1
ATOM 571 C C . SER A 1 74 ? 0.305 -10.240 0.237 1.00 93.25 74 SER A C 1
ATOM 573 O O . SER A 1 74 ? 0.362 -11.234 0.952 1.00 93.25 74 SER A O 1
ATOM 575 N N . LYS A 1 75 ? 1.100 -9.186 0.453 1.00 94.31 75 LYS A N 1
ATOM 576 C CA . LYS A 1 75 ? 2.046 -9.070 1.576 1.00 94.31 75 LYS A CA 1
ATOM 577 C C . LYS A 1 75 ? 1.494 -8.260 2.736 1.00 94.31 75 LYS A C 1
ATOM 579 O O . LYS A 1 75 ? 2.047 -8.345 3.828 1.00 94.31 75 LYS A O 1
ATOM 584 N N . ILE A 1 76 ? 0.488 -7.431 2.477 1.00 93.81 76 ILE A N 1
ATOM 585 C CA . ILE A 1 76 ? -0.152 -6.583 3.482 1.00 93.81 76 ILE A CA 1
ATOM 586 C C . ILE A 1 76 ? -1.592 -7.017 3.767 1.00 93.81 76 ILE A C 1
ATOM 588 O O . ILE A 1 76 ? -2.177 -6.479 4.695 1.00 93.81 76 ILE A O 1
ATOM 592 N N . GLU A 1 77 ? -2.156 -7.963 3.005 1.00 92.88 77 GLU A N 1
ATOM 593 C CA . GLU A 1 77 ? -3.550 -8.415 3.111 1.00 92.88 77 GLU A CA 1
ATOM 594 C C . GLU A 1 77 ? -3.937 -8.763 4.550 1.00 92.88 77 GLU A C 1
ATOM 596 O O . GLU A 1 77 ? -4.897 -8.185 5.056 1.00 92.88 77 GLU A O 1
ATOM 601 N N . ASP A 1 78 ? -3.161 -9.614 5.229 1.00 92.31 78 ASP A N 1
ATOM 602 C CA . ASP A 1 78 ? -3.410 -9.983 6.628 1.00 92.31 78 ASP A CA 1
ATOM 603 C C . ASP A 1 78 ? -3.386 -8.757 7.558 1.00 92.31 78 ASP A C 1
ATOM 605 O O . ASP A 1 78 ? -4.331 -8.527 8.306 1.00 92.31 78 ASP A O 1
ATOM 609 N N . GLU A 1 79 ? -2.359 -7.902 7.463 1.00 94.31 79 GLU A N 1
ATOM 610 C CA . GLU A 1 79 ? -2.222 -6.718 8.331 1.00 94.31 79 GLU A CA 1
ATOM 611 C C . GLU A 1 79 ? -3.352 -5.699 8.097 1.00 94.31 79 GLU A C 1
ATOM 613 O O . GLU A 1 79 ? -3.810 -5.015 9.022 1.00 94.31 79 GLU A O 1
ATOM 618 N N . VAL A 1 80 ? -3.805 -5.578 6.846 1.00 93.38 80 VAL A N 1
ATOM 619 C CA . VAL A 1 80 ? -4.933 -4.724 6.477 1.00 93.38 80 VAL A CA 1
ATOM 620 C C . VAL A 1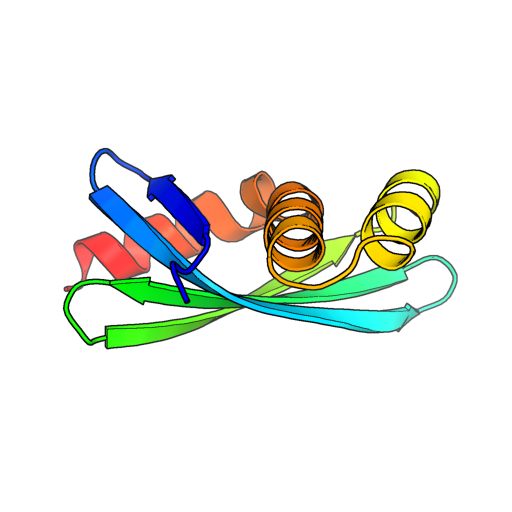 80 ? -6.241 -5.329 6.982 1.00 93.38 80 VAL A C 1
ATOM 622 O O . VAL A 1 80 ? -7.051 -4.594 7.542 1.00 93.38 80 VAL A O 1
ATOM 625 N N .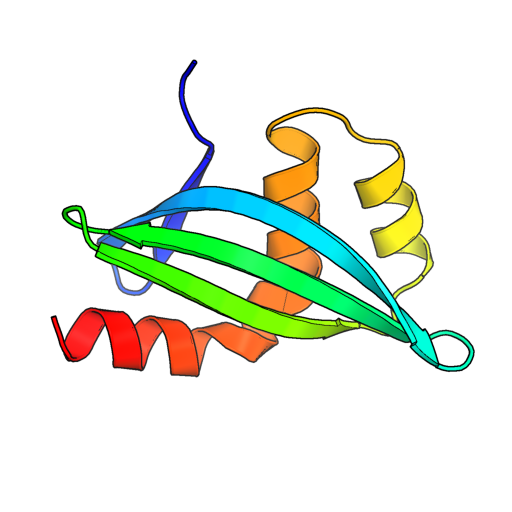 ALA A 1 81 ? -6.444 -6.641 6.851 1.00 92.50 81 ALA A N 1
ATOM 626 C CA . ALA A 1 81 ? -7.616 -7.332 7.379 1.00 92.50 81 ALA A CA 1
ATOM 627 C C . ALA A 1 81 ? -7.704 -7.197 8.908 1.00 92.50 81 ALA A C 1
ATOM 629 O O . ALA A 1 81 ? -8.730 -6.745 9.412 1.00 92.50 81 ALA A O 1
ATOM 630 N N . GLU A 1 82 ? -6.610 -7.455 9.630 1.00 93.06 82 GLU A N 1
ATOM 631 C CA . GLU A 1 82 ? -6.525 -7.275 11.084 1.00 93.06 82 GLU A CA 1
ATOM 632 C C . GLU A 1 82 ?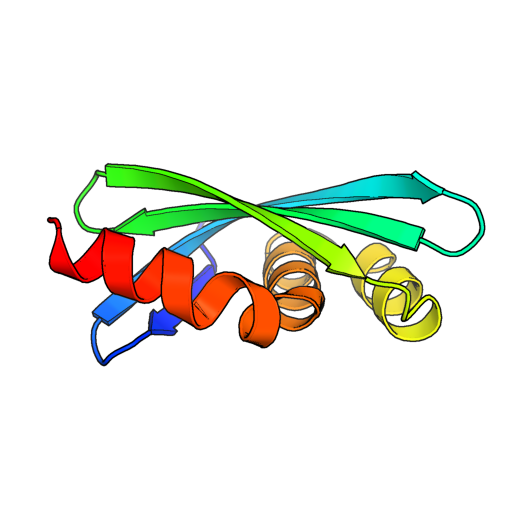 -6.840 -5.832 11.500 1.00 93.06 82 GLU A C 1
ATOM 634 O O . GLU A 1 82 ? -7.564 -5.591 12.467 1.00 93.06 82 GLU A O 1
ATOM 639 N N . TRP A 1 83 ? -6.328 -4.843 10.759 1.00 94.69 83 TRP A N 1
ATOM 640 C CA . TRP A 1 83 ? -6.664 -3.440 11.000 1.00 94.69 83 TRP A CA 1
ATOM 641 C C . TRP A 1 83 ? -8.156 -3.165 10.812 1.00 94.69 83 TRP A C 1
ATOM 643 O O . TRP A 1 83 ? -8.750 -2.490 11.648 1.00 94.69 83 TRP A O 1
ATOM 653 N N . LEU A 1 84 ? -8.758 -3.684 9.742 1.00 92.38 84 LEU A N 1
ATOM 654 C CA . LEU A 1 84 ? -10.178 -3.501 9.464 1.00 92.38 84 LEU A CA 1
ATOM 655 C C . LEU A 1 84 ? -11.067 -4.203 10.493 1.00 92.38 84 LEU A C 1
ATOM 657 O O . LEU A 1 84 ? -12.177 -3.734 10.727 1.00 92.38 84 LEU A O 1
ATOM 661 N N . GLU A 1 85 ? -10.644 -5.334 11.054 1.00 92.06 85 GLU A N 1
ATOM 662 C CA . GLU A 1 85 ? -11.365 -6.046 12.119 1.00 92.06 85 GLU A CA 1
ATOM 663 C C . GLU A 1 85 ? -11.241 -5.370 13.490 1.00 92.06 85 GLU A C 1
ATOM 665 O O . GLU A 1 85 ? -12.116 -5.540 14.336 1.00 92.06 85 GLU A O 1
ATOM 670 N N . ALA A 1 86 ? -10.179 -4.594 13.710 1.00 90.31 86 ALA A N 1
A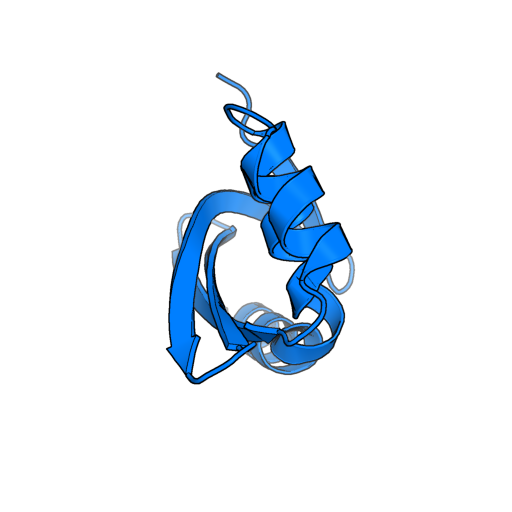TOM 671 C CA . ALA A 1 86 ? -9.962 -3.845 14.945 1.00 90.31 86 ALA A CA 1
ATOM 672 C C . ALA A 1 86 ? -10.715 -2.498 15.012 1.00 90.31 86 ALA A C 1
ATOM 674 O O . ALA A 1 86 ? -10.667 -1.841 16.056 1.00 90.31 86 ALA A O 1
ATOM 675 N N . LEU A 1 87 ? -11.358 -2.080 13.915 1.00 86.19 87 LEU A N 1
ATOM 676 C CA . LEU A 1 87 ? -12.214 -0.889 13.815 1.00 86.19 87 LEU A CA 1
ATOM 677 C C . LEU A 1 87 ? -13.682 -1.245 14.078 1.00 86.19 87 LEU A C 1
ATOM 679 O O . LEU A 1 87 ? -14.310 -0.512 14.873 1.00 86.19 87 LEU A O 1
#

Secondary structure (DSSP, 8-state):
---EEEEETTEEEEEEEEEEEEEETTEEEEEEEEEETTEEEEEEEEE--HHHHHHHHH--HHHHHHHHHHTTHHHHHHHHHHHHH--

Foldseek 3Di:
DDFDWDAAPNFIKGFPDKDWDDDDDLKIKIKTWIDHPNDIDIDIDIASPVVLVVVLVPDDDRSSRVSSCVRCVVVCSVVVVVVVVVD